Protein AF-A0A662RBQ7-F1 (afdb_monomer_lite)

Sequence (184 aa):
MDRNNTLKSITICIMLVLSIVALCTGTVSAKPIEIRAMPGSITAGSDMHLDGLSFSEFQYYIKKKGPNGIGTSAEKLDLHFASNGTIKEDGAAYTTKRYKGSMQFIRFMGGEYRLLDPDKANLLSKILICFDKYDAPVEGNTKKTLATGEIWELKEGYSLVPLQVSVADTSSDTDASEDARPVS

Foldseek 3Di:
DDPVVVVVVVVVVVVVVVVVVVVPPPPPPPDDDDFDFADDDAAAQDKDKDFCVRGVLWDWAQPPQDPVRGIDTQKMWMAGGHNVRDGDVVRIDIDGDWDDDPWIWTQDSSAIWGAPDNVDPPRTDHDQDDLPPDCPPPDDDSDDDDDAQRWADTPPRDIDHRPDDDDDPPPPPDDDDDDDDDDD

Structure (mmCIF, N/CA/C/O backbone):
data_AF-A0A662RBQ7-F1
#
_entry.id   AF-A0A662RBQ7-F1
#
loop_
_atom_site.group_PDB
_atom_site.id
_atom_site.type_symbol
_atom_site.label_atom_id
_atom_site.label_alt_id
_atom_site.label_comp_id
_atom_site.label_asym_id
_atom_site.label_entity_id
_atom_site.label_seq_id
_atom_site.pdbx_PDB_ins_code
_atom_site.Cartn_x
_atom_site.Cartn_y
_atom_site.Cartn_z
_atom_site.occupancy
_atom_site.B_iso_or_equiv
_atom_site.auth_seq_id
_atom_site.auth_comp_id
_atom_site.auth_asym_id
_atom_site.auth_atom_id
_atom_site.pdbx_PDB_model_num
ATOM 1 N N . MET A 1 1 ? -63.890 23.122 -0.983 1.00 51.78 1 MET A N 1
ATOM 2 C CA . MET A 1 1 ? -62.524 22.558 -0.922 1.00 51.78 1 MET A CA 1
ATOM 3 C C . MET A 1 1 ? -61.673 23.361 -1.890 1.00 51.78 1 MET A C 1
ATOM 5 O O . MET A 1 1 ? -61.947 23.356 -3.084 1.00 51.78 1 MET A O 1
ATOM 9 N N . ASP A 1 2 ? -60.787 24.192 -1.352 1.00 55.88 2 ASP A N 1
ATOM 10 C CA . ASP A 1 2 ? -60.228 25.345 -2.058 1.00 55.88 2 ASP A CA 1
ATOM 11 C C . ASP A 1 2 ? -59.053 24.927 -2.957 1.00 55.88 2 ASP A C 1
ATOM 13 O O . ASP A 1 2 ? -57.912 24.798 -2.509 1.00 55.88 2 ASP A O 1
ATOM 17 N N . ARG A 1 3 ? -59.356 24.657 -4.237 1.00 57.25 3 ARG A N 1
ATOM 18 C CA . ARG A 1 3 ? -58.411 24.191 -5.276 1.00 57.25 3 ARG A CA 1
ATOM 19 C C . ARG A 1 3 ? -57.123 25.016 -5.336 1.00 57.25 3 ARG A C 1
ATOM 21 O O . ARG A 1 3 ? -56.081 24.499 -5.732 1.00 57.25 3 ARG A O 1
ATOM 28 N N . ASN A 1 4 ? -57.197 26.285 -4.945 1.00 61.00 4 ASN A N 1
ATOM 29 C CA . ASN A 1 4 ? -56.083 27.217 -5.012 1.00 61.00 4 ASN A CA 1
ATOM 30 C C . ASN A 1 4 ? -55.003 26.926 -3.953 1.00 61.00 4 ASN A C 1
ATOM 32 O O . ASN A 1 4 ? -53.814 27.108 -4.209 1.00 61.00 4 ASN A O 1
ATOM 36 N N . ASN A 1 5 ? -55.397 26.409 -2.785 1.00 59.78 5 ASN A N 1
ATOM 37 C CA . ASN A 1 5 ? -54.465 26.072 -1.705 1.00 59.78 5 ASN A CA 1
ATOM 38 C C . ASN A 1 5 ? -53.769 24.730 -1.965 1.00 59.78 5 ASN A C 1
ATOM 40 O O . ASN A 1 5 ? -52.578 24.583 -1.694 1.00 59.78 5 ASN A O 1
ATOM 44 N N . THR A 1 6 ? -54.478 23.781 -2.582 1.00 66.75 6 THR A N 1
ATOM 45 C CA . THR A 1 6 ? -53.912 22.491 -2.997 1.00 66.75 6 THR A CA 1
ATOM 46 C C . THR A 1 6 ? -52.855 22.661 -4.090 1.00 66.75 6 THR A C 1
ATOM 48 O O . THR A 1 6 ? -51.791 22.055 -4.006 1.00 66.75 6 THR A O 1
ATOM 51 N N . LEU A 1 7 ? -53.097 23.532 -5.078 1.00 66.06 7 LEU A N 1
ATOM 52 C CA . LEU A 1 7 ? -52.141 23.778 -6.162 1.00 66.06 7 LEU A CA 1
ATOM 53 C C . LEU A 1 7 ? -50.851 24.432 -5.641 1.00 66.06 7 LEU A C 1
ATOM 55 O O . LEU A 1 7 ? -49.762 23.962 -5.955 1.00 66.06 7 LEU A O 1
ATOM 59 N N . LYS A 1 8 ? -50.968 25.444 -4.767 1.00 64.25 8 LYS A N 1
ATOM 60 C CA . LYS A 1 8 ? -49.812 26.096 -4.127 1.00 64.25 8 LYS A CA 1
ATOM 61 C C . LYS A 1 8 ? -48.981 25.117 -3.293 1.00 64.25 8 LYS A C 1
ATOM 63 O O . LYS A 1 8 ? -47.757 25.140 -3.381 1.00 64.25 8 LYS A O 1
ATOM 68 N N . SER A 1 9 ? -49.632 24.234 -2.530 1.00 63.00 9 SER A N 1
ATOM 69 C CA . SER A 1 9 ? -48.939 23.226 -1.716 1.00 63.00 9 SER A CA 1
ATOM 70 C C . SER A 1 9 ? -48.167 22.223 -2.574 1.00 63.00 9 SER A C 1
ATOM 72 O O . SER A 1 9 ? -47.033 21.888 -2.246 1.00 63.00 9 SER A O 1
ATOM 74 N N . ILE A 1 10 ? -48.742 21.777 -3.696 1.00 67.88 10 ILE A N 1
ATOM 75 C CA . ILE A 1 10 ? -48.075 20.844 -4.614 1.00 67.88 10 ILE A CA 1
ATOM 76 C C . ILE A 1 10 ? -46.868 21.517 -5.278 1.00 67.88 10 ILE A C 1
ATOM 78 O O . ILE A 1 10 ? -45.795 20.922 -5.340 1.00 67.88 10 ILE A O 1
ATOM 82 N N . THR A 1 11 ? -47.002 22.772 -5.718 1.00 67.44 11 THR A N 1
ATOM 83 C CA . THR A 1 11 ? -45.889 23.514 -6.328 1.00 67.44 11 THR A CA 1
ATOM 84 C C . THR A 1 11 ? -44.736 23.726 -5.344 1.00 67.44 11 THR A C 1
ATOM 86 O O . THR A 1 11 ? -43.581 23.541 -5.720 1.00 67.44 11 THR A O 1
ATOM 89 N N . ILE A 1 12 ? -45.027 24.043 -4.077 1.00 64.12 12 ILE A N 1
ATOM 90 C CA . ILE A 1 12 ? -44.001 24.194 -3.033 1.00 64.12 12 ILE A CA 1
ATOM 91 C C . ILE A 1 12 ? -43.297 22.858 -2.760 1.00 64.12 12 ILE A C 1
ATOM 93 O O . ILE A 1 12 ? -42.069 22.826 -2.707 1.00 64.12 12 ILE A O 1
ATOM 97 N N . CYS A 1 13 ? -44.038 21.750 -2.657 1.00 55.12 13 CYS A N 1
ATOM 98 C CA . CYS A 1 13 ? -43.445 20.425 -2.462 1.00 55.12 13 CYS A CA 1
ATOM 99 C C . CYS A 1 13 ? -42.552 20.002 -3.639 1.00 55.12 13 CYS A C 1
ATOM 101 O O . CYS A 1 13 ? -41.454 19.501 -3.414 1.00 55.12 13 CYS A O 1
ATOM 103 N N . ILE A 1 14 ? -42.970 20.246 -4.886 1.00 63.41 14 ILE A N 1
ATOM 104 C CA . ILE A 1 14 ? -42.165 19.917 -6.075 1.00 63.41 14 ILE A CA 1
ATOM 105 C C . ILE A 1 14 ? -40.885 20.762 -6.120 1.00 63.41 14 ILE A C 1
ATOM 107 O O . ILE A 1 14 ? -39.810 20.226 -6.383 1.00 63.41 14 ILE A O 1
ATOM 111 N N . MET A 1 15 ? -40.969 22.061 -5.813 1.00 57.25 15 MET A N 1
ATOM 112 C CA . MET A 1 15 ? -39.783 22.923 -5.785 1.00 57.25 15 MET A CA 1
ATOM 113 C C . MET A 1 15 ? -38.817 22.570 -4.645 1.00 57.25 15 MET A C 1
ATOM 115 O O . MET A 1 15 ? -37.609 22.670 -4.842 1.00 57.25 15 MET A O 1
ATOM 119 N N . LEU A 1 16 ? -39.317 22.105 -3.493 1.00 53.97 16 LEU A N 1
ATOM 120 C CA . LEU A 1 16 ? -38.484 21.639 -2.377 1.00 53.97 16 LEU A CA 1
ATOM 121 C C . LEU A 1 16 ? -37.764 20.319 -2.702 1.00 53.97 16 LEU A C 1
ATOM 123 O O . LEU A 1 16 ? -36.597 20.143 -2.370 1.00 53.97 16 LEU A O 1
ATOM 127 N N . VAL A 1 17 ? -38.437 19.391 -3.387 1.00 57.09 17 VAL A N 1
ATOM 128 C CA . VAL A 1 17 ? -37.816 18.128 -3.818 1.00 57.09 17 VAL A CA 1
ATOM 129 C C . VAL A 1 17 ? -36.757 18.387 -4.894 1.00 57.09 17 VAL A C 1
ATOM 131 O O . VAL A 1 17 ? -35.675 17.808 -4.839 1.00 57.09 17 VAL A O 1
ATOM 134 N N . LEU A 1 18 ? -37.009 19.311 -5.827 1.00 51.50 18 LEU A N 1
ATOM 135 C CA . LEU A 1 18 ? -36.032 19.690 -6.854 1.00 51.50 18 LEU A CA 1
ATOM 136 C C . LEU A 1 18 ? -34.796 20.394 -6.272 1.00 51.50 18 LEU A C 1
ATOM 138 O O . LEU A 1 18 ? -33.688 20.148 -6.745 1.00 51.50 18 LEU A O 1
ATOM 142 N N . SER A 1 19 ? -34.949 21.225 -5.236 1.00 49.03 19 SER A N 1
ATOM 143 C CA . SER A 1 19 ? -33.810 21.887 -4.588 1.00 49.03 19 SER A CA 1
ATOM 144 C C . SER A 1 19 ? -32.970 20.934 -3.730 1.00 49.03 19 SER A C 1
ATOM 146 O O . SER A 1 19 ? -31.750 21.082 -3.698 1.00 49.03 19 SER A O 1
ATOM 148 N N . ILE A 1 20 ? -33.574 19.908 -3.118 1.00 51.84 20 ILE A N 1
ATOM 149 C CA . ILE A 1 20 ? -32.837 18.849 -2.406 1.00 51.84 20 ILE A CA 1
ATOM 150 C C . ILE A 1 20 ? -32.061 17.961 -3.393 1.00 51.84 20 ILE A C 1
ATOM 152 O O . ILE A 1 20 ? -30.900 17.645 -3.143 1.00 51.84 20 ILE A O 1
ATOM 156 N N . VAL A 1 21 ? -32.645 17.619 -4.548 1.00 47.34 21 VAL A N 1
ATOM 157 C CA . VAL A 1 21 ? -31.945 16.832 -5.583 1.00 47.34 21 VAL A CA 1
ATOM 158 C C . VAL A 1 21 ? -30.778 17.618 -6.195 1.00 47.34 21 VAL A C 1
ATOM 160 O O . VAL A 1 21 ? -29.713 17.046 -6.423 1.00 47.34 21 VAL A O 1
ATOM 163 N N . ALA A 1 22 ? -30.922 18.933 -6.386 1.00 47.81 22 ALA A N 1
ATOM 164 C CA . ALA A 1 22 ? -29.844 19.785 -6.895 1.00 47.81 22 ALA A CA 1
ATOM 165 C C . ALA A 1 22 ? -28.680 19.974 -5.899 1.00 47.81 22 ALA A C 1
ATOM 167 O O . ALA A 1 22 ? -27.556 20.248 -6.321 1.00 47.81 22 ALA A O 1
ATOM 168 N N . LEU A 1 23 ? -28.911 19.796 -4.591 1.00 44.03 23 LEU A N 1
ATOM 169 C CA . LEU A 1 23 ? -27.864 19.896 -3.568 1.00 44.03 23 LEU A CA 1
ATOM 170 C C . LEU A 1 23 ? -26.978 18.635 -3.495 1.00 44.03 23 LEU A C 1
ATOM 172 O O . LEU A 1 23 ? -25.858 18.700 -2.993 1.00 44.03 23 LEU A O 1
ATOM 176 N N . CYS A 1 24 ? -27.436 17.497 -4.029 1.00 45.72 24 CYS A N 1
ATOM 177 C CA . CYS A 1 24 ? -26.742 16.209 -3.909 1.00 45.72 24 CYS A CA 1
ATOM 178 C C . CYS A 1 24 ? -25.861 15.817 -5.109 1.00 45.72 24 CYS A C 1
ATOM 180 O O . CYS A 1 24 ? -25.210 14.777 -5.050 1.00 45.72 24 CYS A O 1
ATOM 182 N N . THR A 1 25 ? -25.784 16.614 -6.181 1.00 48.88 25 THR A N 1
ATOM 183 C CA . THR A 1 25 ? -24.972 16.266 -7.372 1.00 48.88 25 THR A CA 1
ATOM 184 C C . THR A 1 25 ? -23.775 17.182 -7.604 1.00 48.88 25 THR A C 1
ATOM 186 O O . THR A 1 25 ? -23.122 17.103 -8.643 1.00 48.88 25 THR A O 1
ATOM 189 N N . GLY A 1 26 ? -23.438 18.029 -6.633 1.00 44.88 26 GLY A N 1
ATOM 190 C CA . GLY A 1 26 ? -22.202 18.803 -6.633 1.00 44.88 26 GLY A CA 1
ATOM 191 C C . GLY A 1 26 ? -20.985 17.935 -6.315 1.00 44.88 26 GLY A C 1
ATOM 192 O O . GLY A 1 26 ? -20.271 18.217 -5.357 1.00 44.88 26 GLY A O 1
ATOM 193 N N . THR A 1 27 ? -20.719 16.880 -7.092 1.00 52.19 27 THR A N 1
ATOM 194 C CA . THR A 1 27 ? -19.384 16.281 -7.103 1.00 52.19 27 THR A CA 1
ATOM 195 C C . THR A 1 27 ? -18.456 17.309 -7.730 1.00 52.19 27 THR A C 1
ATOM 197 O O . THR A 1 27 ? -18.314 17.384 -8.951 1.00 52.19 27 THR A O 1
ATOM 200 N N . VAL A 1 28 ? -17.835 18.139 -6.895 1.00 46.44 28 VAL A N 1
ATOM 201 C CA . VAL A 1 28 ? -16.636 18.872 -7.282 1.00 46.44 28 VAL A CA 1
ATOM 202 C C . VAL A 1 28 ? -15.586 17.792 -7.519 1.00 46.44 28 VAL A C 1
ATOM 204 O O . VAL A 1 28 ? -14.901 17.358 -6.598 1.00 46.44 28 VAL A O 1
ATOM 207 N N . SER A 1 29 ? -15.522 17.278 -8.748 1.00 52.38 29 SER A N 1
ATOM 208 C CA . SER A 1 29 ? -14.378 16.510 -9.214 1.00 52.38 29 SER A CA 1
ATOM 209 C C . SER A 1 29 ? -13.225 17.503 -9.225 1.00 52.38 29 SER A C 1
ATOM 211 O O . SER A 1 29 ? -13.019 18.246 -10.185 1.00 52.38 29 SER A O 1
ATOM 213 N N . ALA A 1 30 ? -12.561 17.632 -8.076 1.00 63.44 30 ALA A N 1
ATOM 214 C CA . ALA A 1 30 ? -11.312 18.352 -7.987 1.00 63.44 30 ALA A CA 1
ATOM 215 C C . ALA A 1 30 ? -10.424 17.805 -9.105 1.00 63.44 30 ALA A C 1
ATOM 217 O O . ALA A 1 30 ? -10.332 16.585 -9.278 1.00 63.44 30 ALA A O 1
ATOM 218 N N . LYS A 1 31 ? -9.828 18.698 -9.904 1.00 66.94 31 LYS A N 1
ATOM 219 C CA . LYS A 1 31 ? -8.875 18.272 -10.930 1.00 66.94 31 LYS A CA 1
ATOM 220 C C . LYS A 1 31 ? -7.857 17.343 -10.260 1.00 66.94 31 LYS A C 1
ATOM 222 O O . LYS A 1 31 ? -7.357 17.717 -9.194 1.00 66.94 31 LYS A O 1
ATOM 227 N N . PRO A 1 32 ? -7.579 16.159 -10.832 1.00 75.69 32 PRO A N 1
ATOM 228 C CA . PRO A 1 32 ? -6.619 15.246 -10.238 1.00 75.69 32 PRO A CA 1
ATOM 229 C C . PRO A 1 32 ? -5.289 15.983 -10.074 1.00 75.69 32 PRO A C 1
ATOM 231 O O . PRO A 1 32 ? -4.796 16.611 -11.013 1.00 75.69 32 PRO A O 1
ATOM 234 N N . ILE A 1 33 ? -4.759 15.969 -8.853 1.00 82.12 33 ILE A N 1
ATOM 235 C CA . ILE A 1 33 ? -3.424 16.487 -8.576 1.00 82.12 33 ILE A CA 1
ATOM 236 C C . ILE A 1 33 ? -2.449 15.496 -9.199 1.00 82.12 33 ILE A C 1
ATOM 238 O O . ILE A 1 33 ? -2.517 14.302 -8.919 1.00 82.12 33 ILE A O 1
ATOM 242 N N . GLU A 1 34 ? -1.561 15.989 -10.054 1.00 84.94 34 GLU A N 1
ATOM 243 C CA . GLU A 1 34 ? -0.530 15.170 -10.675 1.00 84.94 34 GLU A CA 1
ATOM 244 C C . GLU A 1 34 ? 0.775 15.319 -9.891 1.00 84.94 34 GLU A C 1
ATOM 246 O O . GLU A 1 34 ? 1.317 16.421 -9.772 1.00 84.94 34 GLU A O 1
ATOM 251 N N . ILE A 1 35 ? 1.284 14.208 -9.360 1.00 85.00 35 ILE A N 1
ATOM 252 C CA . ILE A 1 35 ? 2.605 14.137 -8.735 1.00 85.00 35 ILE A CA 1
ATOM 253 C C . ILE A 1 35 ? 3.555 13.534 -9.766 1.00 85.00 35 ILE A C 1
ATOM 255 O O . ILE A 1 35 ? 3.284 12.483 -10.338 1.00 85.00 35 ILE A O 1
ATOM 259 N N . ARG A 1 36 ? 4.666 14.219 -10.042 1.00 87.88 36 ARG A N 1
ATOM 260 C CA . ARG A 1 36 ? 5.644 13.792 -11.048 1.00 87.88 36 ARG A CA 1
ATOM 261 C C . ARG A 1 36 ? 6.951 13.393 -10.380 1.00 87.88 36 ARG A C 1
ATOM 263 O O . ARG A 1 36 ? 7.374 14.013 -9.405 1.00 87.88 36 ARG A O 1
ATOM 270 N N . ALA A 1 37 ? 7.592 12.368 -10.930 1.00 88.31 37 ALA A N 1
ATOM 271 C CA . ALA A 1 37 ? 8.955 12.006 -10.571 1.00 88.31 37 ALA A CA 1
ATOM 272 C C . ALA A 1 37 ? 9.955 13.079 -11.031 1.00 88.31 37 ALA A C 1
ATOM 274 O O . ALA A 1 37 ? 9.655 13.928 -11.877 1.00 88.31 37 ALA A O 1
ATOM 275 N N . MET A 1 38 ? 11.163 13.020 -10.478 1.00 84.56 38 MET A N 1
ATOM 276 C CA . MET A 1 38 ? 12.279 13.845 -10.912 1.00 84.56 38 MET A CA 1
ATOM 277 C C . MET A 1 38 ? 12.563 13.576 -12.400 1.00 84.56 38 MET A C 1
ATOM 279 O O . MET A 1 38 ? 12.678 12.412 -12.794 1.00 84.56 38 MET A O 1
ATOM 283 N N . PRO A 1 39 ? 12.674 14.619 -13.241 1.00 79.06 39 PRO A N 1
ATOM 284 C CA . PRO A 1 39 ? 12.970 14.432 -14.653 1.00 79.06 39 PRO A CA 1
ATOM 285 C C . PRO A 1 39 ? 14.347 13.783 -14.819 1.00 79.06 39 PRO A C 1
ATOM 287 O O . PRO A 1 39 ? 15.340 14.256 -14.269 1.00 79.06 39 PRO A O 1
ATOM 290 N N . GLY A 1 40 ? 14.397 12.701 -15.592 1.00 73.00 40 GLY A N 1
ATOM 291 C CA . GLY A 1 40 ? 15.628 12.018 -15.974 1.00 73.00 40 GLY A CA 1
ATOM 292 C C . GLY A 1 40 ? 15.799 12.043 -17.488 1.00 73.00 40 GLY A C 1
ATOM 293 O O . GLY A 1 40 ? 14.837 11.827 -18.221 1.00 73.00 40 GLY A O 1
ATOM 294 N N . SER A 1 41 ? 17.020 12.302 -17.955 1.00 76.31 41 SER A N 1
ATOM 295 C CA . SER A 1 41 ? 17.410 11.993 -19.332 1.00 76.31 41 SER A CA 1
ATOM 296 C C . SER A 1 41 ? 17.994 10.587 -19.339 1.00 76.31 41 SER A C 1
ATOM 298 O O . SER A 1 41 ? 18.928 10.315 -18.586 1.00 76.31 41 SER A O 1
ATOM 300 N N . ILE A 1 42 ? 17.426 9.696 -20.148 1.00 74.88 42 ILE A N 1
ATOM 301 C CA . ILE A 1 42 ? 17.828 8.291 -20.216 1.00 74.88 42 ILE A CA 1
ATOM 302 C C . ILE A 1 42 ? 18.380 8.033 -21.612 1.00 74.88 42 ILE A C 1
ATOM 304 O O . ILE A 1 42 ? 17.728 8.331 -22.615 1.00 74.88 42 ILE A O 1
ATOM 308 N N . THR A 1 43 ? 19.580 7.470 -21.683 1.00 82.69 43 THR A N 1
ATOM 309 C CA . THR A 1 43 ? 20.168 7.039 -22.953 1.00 82.69 43 THR A CA 1
ATOM 310 C C . THR A 1 43 ? 19.521 5.725 -23.383 1.00 82.69 43 THR A C 1
ATOM 312 O O . THR A 1 43 ? 19.216 4.870 -22.552 1.00 82.69 43 THR A O 1
ATOM 315 N N . ALA A 1 44 ? 19.322 5.516 -24.681 1.00 84.94 44 ALA A N 1
ATOM 316 C CA . ALA A 1 44 ? 18.831 4.230 -25.158 1.00 84.94 44 ALA A CA 1
ATOM 317 C C . ALA A 1 44 ? 19.787 3.092 -24.740 1.00 84.94 44 ALA A C 1
ATOM 319 O O . ALA A 1 44 ? 21.005 3.234 -24.855 1.00 84.94 44 ALA A O 1
ATOM 320 N N . GLY A 1 45 ? 19.245 1.975 -24.248 1.00 85.00 45 GLY A N 1
ATOM 321 C CA . GLY A 1 45 ? 20.043 0.885 -23.676 1.00 85.00 45 GLY A CA 1
ATOM 322 C C . GLY A 1 45 ? 20.417 1.055 -22.198 1.00 85.00 45 GLY A C 1
ATOM 323 O O . GLY A 1 45 ? 21.318 0.355 -21.746 1.00 85.00 45 GLY A O 1
ATOM 324 N N . SER A 1 46 ? 19.795 1.983 -21.460 1.00 90.44 46 SER A N 1
ATOM 325 C CA . SER A 1 46 ? 20.096 2.220 -20.039 1.00 90.44 46 SER A CA 1
ATOM 326 C C . SER A 1 46 ? 18.888 2.038 -19.118 1.00 90.44 46 SER A C 1
ATOM 328 O O . SER A 1 46 ? 17.747 1.916 -19.572 1.00 90.44 46 SER A O 1
ATOM 330 N N . ASP A 1 47 ? 19.176 1.998 -17.818 1.00 92.25 47 ASP A N 1
ATOM 331 C CA . ASP A 1 47 ? 18.206 1.781 -16.750 1.00 92.25 47 ASP A CA 1
ATOM 332 C C . ASP A 1 47 ? 17.787 3.094 -16.082 1.00 92.25 47 ASP A C 1
ATOM 334 O O . ASP A 1 47 ? 18.585 4.019 -15.907 1.00 92.25 47 ASP A O 1
ATOM 338 N N . MET A 1 48 ? 16.533 3.149 -15.641 1.00 91.94 48 MET A N 1
ATOM 339 C CA . MET A 1 48 ? 16.010 4.168 -14.738 1.00 91.94 48 MET A CA 1
ATOM 340 C C . MET A 1 48 ? 15.492 3.514 -13.465 1.00 91.94 48 MET A C 1
ATOM 342 O O . MET A 1 48 ? 14.704 2.573 -13.511 1.00 91.94 48 MET A O 1
ATOM 346 N N . HIS A 1 49 ? 15.889 4.086 -12.330 1.00 92.62 49 HIS A N 1
ATOM 347 C CA . HIS A 1 49 ? 15.480 3.645 -11.003 1.00 92.62 49 HIS A CA 1
ATOM 348 C C . HIS A 1 49 ? 14.722 4.768 -10.297 1.00 92.62 49 HIS A C 1
ATOM 350 O O . HIS A 1 49 ? 15.287 5.822 -9.986 1.00 92.62 49 HIS A O 1
ATOM 356 N N . LEU A 1 50 ? 13.437 4.539 -10.037 1.00 92.25 50 LEU A N 1
ATOM 357 C CA . LEU A 1 50 ? 12.592 5.438 -9.263 1.00 92.25 50 LEU A CA 1
ATOM 358 C C . LEU A 1 50 ? 12.326 4.849 -7.879 1.00 92.25 50 LEU A C 1
ATOM 360 O O . LEU A 1 50 ? 11.934 3.692 -7.749 1.00 92.25 50 LEU A O 1
ATOM 364 N N . ASP A 1 51 ? 12.521 5.651 -6.840 1.00 91.25 51 ASP A N 1
ATOM 365 C CA . ASP A 1 51 ? 12.218 5.306 -5.454 1.00 91.25 51 ASP A CA 1
ATOM 366 C C . ASP A 1 51 ? 11.664 6.531 -4.709 1.00 91.25 51 ASP A C 1
ATOM 368 O O . ASP A 1 51 ? 11.455 7.586 -5.301 1.00 91.25 51 ASP A O 1
ATOM 372 N N . GLY A 1 52 ? 11.425 6.414 -3.403 1.00 88.75 52 GLY A N 1
ATOM 373 C CA . GLY A 1 52 ? 10.875 7.515 -2.600 1.00 88.75 52 GLY A CA 1
ATOM 374 C C . GLY A 1 52 ? 11.730 8.790 -2.503 1.00 88.75 52 GLY A C 1
ATOM 375 O O . GLY A 1 52 ? 11.278 9.754 -1.891 1.00 88.75 52 GLY A O 1
ATOM 376 N N . LEU A 1 53 ? 12.952 8.821 -3.053 1.00 88.12 53 LEU A N 1
ATOM 377 C CA . LEU A 1 53 ? 13.743 10.050 -3.197 1.00 88.12 53 LEU A CA 1
ATOM 378 C C . LEU A 1 53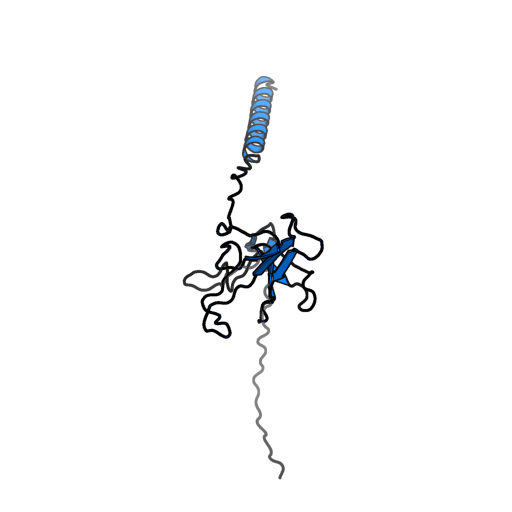 ? 13.551 10.701 -4.569 1.00 88.12 53 LEU A C 1
ATOM 380 O O . LEU A 1 53 ? 13.509 11.926 -4.657 1.00 88.12 53 LEU A O 1
ATOM 384 N N . SER A 1 54 ? 13.451 9.900 -5.631 1.00 90.06 54 SER A N 1
ATOM 385 C CA . SER A 1 54 ? 13.288 10.387 -7.006 1.00 90.06 54 SER A CA 1
ATOM 386 C C . SER A 1 54 ? 11.829 10.479 -7.456 1.00 90.06 54 SER A C 1
ATOM 388 O O . SER A 1 54 ? 11.547 11.125 -8.463 1.00 90.06 54 SER A O 1
ATOM 390 N N . PHE A 1 55 ? 10.888 9.909 -6.705 1.00 91.50 55 PHE A N 1
ATOM 391 C CA . PHE A 1 55 ? 9.454 10.038 -6.921 1.00 91.50 55 PHE A CA 1
ATOM 392 C C . PHE A 1 55 ? 8.718 10.148 -5.581 1.00 91.50 55 PHE A C 1
ATOM 394 O O . PHE A 1 55 ? 8.589 9.178 -4.840 1.00 91.50 55 PHE A O 1
ATOM 401 N N . SER A 1 56 ? 8.231 11.349 -5.263 1.00 87.38 56 SER A N 1
ATOM 402 C CA . SER A 1 56 ? 7.688 11.685 -3.938 1.00 87.38 56 SER A CA 1
ATOM 403 C C . SER A 1 56 ? 6.389 10.966 -3.572 1.00 87.38 56 SER A C 1
ATOM 405 O O . SER A 1 56 ? 6.014 10.960 -2.401 1.00 87.38 56 SER A O 1
ATOM 407 N N . GLU A 1 57 ? 5.709 10.357 -4.543 1.00 87.62 57 GLU A N 1
ATOM 408 C CA . GLU A 1 57 ? 4.539 9.518 -4.285 1.00 87.62 57 GLU A CA 1
ATOM 409 C C . GLU A 1 57 ? 4.924 8.162 -3.670 1.00 87.62 57 GLU A C 1
ATOM 411 O O . GLU A 1 57 ? 4.139 7.567 -2.934 1.00 87.62 57 GLU A O 1
ATOM 416 N N . PHE A 1 58 ? 6.158 7.694 -3.885 1.00 90.00 58 PHE A N 1
ATOM 417 C CA . PHE A 1 58 ? 6.667 6.495 -3.228 1.00 90.00 58 PHE A CA 1
ATOM 418 C C . PHE A 1 58 ? 7.093 6.792 -1.793 1.00 90.00 58 PHE A C 1
ATOM 420 O O . PHE A 1 58 ? 7.871 7.704 -1.505 1.00 90.00 58 PHE A O 1
ATOM 427 N N . GLN A 1 59 ? 6.631 5.964 -0.856 1.00 83.69 59 GLN A N 1
ATOM 428 C CA . GLN A 1 59 ? 6.922 6.192 0.556 1.00 83.69 59 GLN A CA 1
ATOM 429 C C . GLN A 1 59 ? 8.424 6.031 0.862 1.00 83.69 59 GLN A C 1
ATOM 431 O O . GLN A 1 59 ? 9.043 4.995 0.585 1.00 83.69 59 GLN A O 1
ATOM 436 N N . TYR A 1 60 ? 8.992 7.028 1.545 1.00 82.00 60 TYR A N 1
ATOM 437 C CA . TYR A 1 60 ? 10.359 7.008 2.067 1.00 82.00 60 TYR A CA 1
ATOM 438 C C . TYR A 1 60 ? 10.375 7.033 3.602 1.00 82.00 60 TYR A C 1
ATOM 440 O O . TYR A 1 60 ? 9.716 7.859 4.238 1.00 82.00 60 TYR A O 1
ATOM 448 N N . TYR A 1 61 ? 11.129 6.122 4.224 1.00 76.06 61 TYR A N 1
ATOM 449 C CA . TYR A 1 61 ? 11.263 6.043 5.681 1.00 76.06 61 TYR A CA 1
ATOM 450 C C . TYR A 1 61 ? 12.599 6.631 6.142 1.00 76.06 61 TYR A C 1
ATOM 452 O O . TYR A 1 61 ? 13.608 5.932 6.203 1.00 76.06 61 TYR A O 1
ATOM 460 N N . ILE A 1 62 ? 12.591 7.900 6.556 1.00 73.94 62 ILE A N 1
ATOM 461 C CA . ILE A 1 62 ? 13.790 8.618 7.036 1.00 73.94 62 ILE A CA 1
ATOM 462 C C . ILE A 1 62 ? 14.387 7.955 8.293 1.00 73.94 62 ILE A C 1
ATOM 464 O O . ILE A 1 62 ? 15.607 7.862 8.444 1.00 73.94 62 ILE A O 1
ATOM 468 N N . LYS A 1 63 ? 13.519 7.472 9.194 1.00 70.00 63 LYS A N 1
ATOM 469 C CA . LYS A 1 63 ? 13.912 6.861 10.476 1.00 70.00 63 LYS A CA 1
ATOM 470 C C . LYS A 1 63 ? 14.370 5.405 10.345 1.00 70.00 63 LYS A C 1
ATOM 472 O O . LYS A 1 63 ? 15.099 4.924 11.206 1.00 70.00 63 LYS A O 1
ATOM 477 N N . LYS A 1 64 ? 13.965 4.698 9.283 1.00 67.75 64 LYS A N 1
ATOM 478 C CA . LYS A 1 64 ? 14.390 3.315 9.035 1.00 67.75 64 LYS A CA 1
ATOM 479 C C . LYS A 1 64 ? 15.657 3.344 8.195 1.00 67.75 64 LYS A C 1
ATOM 481 O O . LYS A 1 64 ? 15.609 3.564 6.989 1.00 67.75 64 LYS A O 1
ATOM 486 N N . LYS A 1 65 ? 16.789 3.159 8.865 1.00 68.88 65 LYS A N 1
ATOM 487 C CA . LYS A 1 65 ? 18.111 3.187 8.249 1.00 68.88 65 LYS A CA 1
ATOM 488 C C . LYS A 1 65 ? 18.371 1.861 7.535 1.00 68.88 65 LYS A C 1
ATOM 490 O O . LYS A 1 65 ? 18.220 0.793 8.121 1.00 68.88 65 LYS A O 1
ATOM 495 N N . GLY A 1 66 ? 18.701 1.938 6.252 1.00 65.56 66 GLY A N 1
ATOM 496 C CA . GLY A 1 66 ? 19.227 0.824 5.478 1.00 65.56 66 GLY A CA 1
ATOM 497 C C . GLY A 1 66 ? 20.699 0.550 5.812 1.00 65.56 66 GLY A C 1
ATOM 498 O O . GLY A 1 66 ? 21.268 1.229 6.670 1.00 65.56 66 GLY A O 1
ATOM 499 N N . PRO A 1 67 ? 21.336 -0.392 5.094 1.00 62.38 67 PRO A N 1
ATOM 500 C CA . PRO A 1 67 ? 22.721 -0.815 5.340 1.00 62.38 67 PRO A CA 1
ATOM 501 C C . PRO A 1 67 ? 23.735 0.338 5.370 1.00 62.38 67 PRO A C 1
ATOM 503 O O . PRO A 1 67 ? 24.727 0.270 6.082 1.00 62.38 67 PRO A O 1
ATOM 506 N N . ASN A 1 68 ? 23.443 1.425 4.650 1.00 69.75 68 ASN A N 1
ATOM 507 C CA . ASN A 1 68 ? 24.342 2.567 4.479 1.00 69.75 68 ASN A CA 1
ATOM 508 C C . ASN A 1 68 ? 23.963 3.778 5.354 1.00 69.75 68 ASN A C 1
ATOM 510 O O . ASN A 1 68 ? 24.401 4.891 5.083 1.00 69.75 68 ASN A O 1
ATOM 514 N N . GLY A 1 69 ? 23.075 3.622 6.344 1.00 65.94 69 GLY A N 1
ATOM 515 C CA . GLY A 1 69 ? 22.621 4.751 7.172 1.00 65.94 69 GLY A CA 1
ATOM 516 C C . GLY A 1 69 ? 21.704 5.753 6.443 1.00 65.94 69 GLY A C 1
ATOM 517 O O . GLY A 1 69 ? 21.380 6.823 6.970 1.00 65.94 69 GLY A O 1
ATOM 518 N N . ILE A 1 70 ? 21.244 5.404 5.243 1.00 70.19 70 ILE A N 1
ATOM 519 C CA . ILE A 1 70 ? 20.281 6.169 4.439 1.00 70.19 70 ILE A CA 1
ATOM 520 C C . ILE A 1 70 ? 18.874 5.618 4.708 1.00 70.19 70 ILE A C 1
ATOM 522 O O . ILE A 1 70 ? 18.729 4.451 5.073 1.00 70.19 70 ILE A O 1
ATOM 526 N N . GLY A 1 71 ? 17.838 6.454 4.605 1.00 69.75 71 GLY A N 1
ATOM 527 C CA . GLY A 1 71 ? 16.454 5.997 4.740 1.00 69.75 71 GLY A CA 1
ATOM 528 C C . GLY A 1 71 ? 16.105 4.942 3.685 1.00 69.75 71 GLY A C 1
ATOM 529 O O . GLY A 1 71 ? 16.741 4.849 2.638 1.00 69.75 71 GLY A O 1
ATOM 530 N N . THR A 1 72 ? 15.112 4.104 3.962 1.00 79.50 72 THR A N 1
ATOM 531 C CA . THR A 1 72 ? 14.689 3.060 3.016 1.00 79.50 72 THR A CA 1
ATOM 532 C C . THR A 1 72 ? 13.384 3.433 2.336 1.00 79.50 72 THR A C 1
ATOM 534 O O . THR A 1 72 ? 12.421 3.767 3.029 1.00 79.50 72 THR A O 1
ATOM 537 N N . SER A 1 73 ? 13.315 3.286 1.013 1.00 85.88 73 SER A N 1
ATOM 538 C CA . SER A 1 73 ? 12.041 3.350 0.298 1.00 85.88 73 SER A CA 1
ATOM 539 C C . SER A 1 73 ? 11.259 2.033 0.399 1.00 85.88 73 SER A C 1
ATOM 541 O O . SER A 1 73 ? 11.847 0.939 0.443 1.00 85.88 73 SER A O 1
ATOM 543 N N . ALA A 1 74 ? 9.934 2.161 0.494 1.00 85.69 74 ALA A N 1
ATOM 544 C CA . ALA A 1 74 ? 8.982 1.054 0.518 1.00 85.69 74 ALA A CA 1
ATOM 545 C C . ALA A 1 74 ? 8.684 0.510 -0.885 1.00 85.69 74 ALA A C 1
ATOM 547 O O . ALA A 1 74 ? 8.431 -0.684 -1.025 1.00 85.69 74 ALA A O 1
ATOM 548 N N . GLU A 1 75 ? 8.738 1.387 -1.886 1.00 91.69 75 GLU A N 1
ATOM 549 C CA . GLU A 1 75 ? 8.303 1.158 -3.260 1.00 91.69 75 GLU A CA 1
ATOM 550 C C . GLU A 1 75 ? 9.409 1.575 -4.224 1.00 91.69 75 GLU A C 1
ATOM 552 O O . GLU A 1 75 ? 10.170 2.503 -3.946 1.00 91.69 75 GLU A O 1
ATOM 557 N N . LYS A 1 76 ? 9.516 0.867 -5.343 1.00 92.94 76 LYS A N 1
ATOM 558 C CA . LYS A 1 76 ? 10.469 1.158 -6.408 1.00 92.94 76 LYS A CA 1
ATOM 559 C C . LYS A 1 76 ? 9.860 0.838 -7.760 1.00 92.94 76 LYS A C 1
ATOM 561 O O . LYS A 1 76 ? 9.067 -0.097 -7.866 1.00 92.94 76 LYS A O 1
ATOM 566 N N . LEU A 1 77 ? 10.271 1.580 -8.777 1.00 93.94 77 LEU A N 1
ATOM 567 C CA . LEU A 1 77 ? 9.988 1.283 -10.171 1.00 93.94 77 LEU A CA 1
ATOM 568 C C . LEU A 1 77 ? 11.305 1.290 -10.943 1.00 93.94 77 LEU A C 1
ATOM 570 O O . LEU A 1 77 ? 11.964 2.323 -11.039 1.00 93.94 77 LEU A O 1
ATOM 574 N N . ASP A 1 78 ? 11.662 0.131 -11.477 1.00 94.25 78 ASP A N 1
ATOM 575 C CA . ASP A 1 78 ? 12.847 -0.074 -12.295 1.00 94.25 78 ASP A CA 1
ATOM 576 C C . ASP A 1 78 ? 12.411 -0.233 -13.753 1.00 94.25 78 ASP A C 1
ATOM 578 O O . ASP A 1 78 ? 11.535 -1.046 -14.054 1.00 94.25 78 ASP A O 1
ATOM 582 N N . LEU A 1 79 ? 12.990 0.564 -14.649 1.00 93.94 79 LEU A N 1
ATOM 583 C CA . LEU A 1 79 ? 12.686 0.561 -16.079 1.00 93.94 79 LEU A CA 1
ATOM 584 C C . LEU A 1 79 ? 13.974 0.352 -16.879 1.00 93.94 79 LEU A C 1
ATOM 586 O O . LEU A 1 79 ? 14.916 1.126 -16.733 1.00 93.94 79 LEU A O 1
ATOM 590 N N . HIS A 1 80 ? 13.986 -0.641 -17.762 1.00 94.19 80 HIS A N 1
ATOM 591 C CA . HIS A 1 80 ? 15.062 -0.922 -18.704 1.00 94.19 80 HIS A CA 1
ATOM 592 C C . HIS A 1 80 ? 14.643 -0.521 -20.120 1.00 94.19 80 HIS A C 1
ATOM 594 O O . HIS A 1 80 ? 13.700 -1.076 -20.697 1.00 94.19 80 HIS A O 1
ATOM 600 N N . PHE A 1 81 ? 15.365 0.434 -20.704 1.00 92.75 81 PHE A N 1
ATOM 601 C CA . PHE A 1 81 ? 15.100 0.923 -22.052 1.00 92.75 81 PHE A CA 1
ATOM 602 C C . PHE A 1 81 ? 15.986 0.196 -23.054 1.00 92.75 81 PHE A C 1
ATOM 604 O O . PHE A 1 81 ? 17.209 0.239 -22.967 1.00 92.75 81 PHE A O 1
ATOM 611 N N . ALA A 1 82 ? 15.383 -0.405 -24.074 1.00 92.81 82 ALA A N 1
ATOM 612 C CA . ALA A 1 82 ? 16.115 -0.949 -25.205 1.00 92.81 82 ALA A CA 1
ATOM 613 C C . ALA A 1 82 ? 16.802 0.168 -26.019 1.00 92.81 82 ALA A C 1
ATOM 615 O O . ALA A 1 82 ? 16.503 1.358 -25.895 1.00 92.81 82 ALA A O 1
ATOM 616 N N . SER A 1 83 ? 17.707 -0.221 -26.918 1.00 91.31 83 SER A N 1
ATOM 617 C CA . SER A 1 83 ? 18.459 0.700 -27.787 1.00 91.31 83 SER A CA 1
ATOM 618 C C . SER A 1 83 ? 17.594 1.531 -28.744 1.00 91.31 83 SER A C 1
ATOM 620 O O . SER A 1 83 ? 18.051 2.540 -29.269 1.00 91.31 83 SER A O 1
ATOM 622 N N . ASN A 1 84 ? 16.339 1.139 -28.961 1.00 91.38 84 ASN A N 1
ATOM 623 C CA . ASN A 1 84 ? 15.355 1.900 -29.732 1.00 91.38 84 ASN A CA 1
ATOM 624 C C . ASN A 1 84 ? 14.472 2.813 -28.854 1.00 91.38 84 ASN A C 1
ATOM 626 O O . ASN A 1 84 ? 13.480 3.344 -29.344 1.00 91.38 84 ASN A O 1
ATOM 630 N N . GLY A 1 85 ? 14.783 2.948 -27.559 1.00 87.12 85 GLY A N 1
ATOM 631 C CA . GLY A 1 85 ? 14.017 3.747 -26.599 1.00 87.12 85 GLY A CA 1
ATOM 632 C C . GLY A 1 85 ? 12.711 3.107 -26.118 1.00 87.12 85 GLY A C 1
ATOM 633 O O . GLY A 1 85 ? 11.979 3.736 -25.361 1.00 87.12 85 GLY A O 1
ATOM 634 N N . THR A 1 86 ? 12.399 1.874 -26.531 1.00 91.56 86 THR A N 1
ATOM 635 C CA . THR A 1 86 ? 11.209 1.148 -26.054 1.00 91.56 86 THR A CA 1
ATOM 636 C C . THR A 1 86 ? 11.515 0.332 -24.805 1.00 91.56 86 THR A C 1
ATOM 638 O O . THR A 1 86 ? 12.649 -0.098 -24.602 1.00 91.56 86 THR A O 1
ATOM 641 N N . ILE A 1 87 ? 10.494 0.074 -23.993 1.00 93.44 87 ILE A N 1
ATOM 642 C CA . ILE A 1 87 ? 10.566 -0.883 -22.888 1.00 93.44 87 ILE A CA 1
ATOM 643 C C . ILE A 1 87 ? 9.961 -2.194 -23.391 1.00 93.44 87 ILE A C 1
ATOM 645 O O . ILE A 1 87 ? 8.848 -2.203 -23.918 1.00 93.44 87 ILE A O 1
ATOM 649 N N . LYS A 1 88 ? 10.719 -3.285 -23.286 1.00 94.12 88 LYS A N 1
ATOM 650 C CA . LYS A 1 88 ? 10.268 -4.626 -23.686 1.00 94.12 88 LYS A CA 1
ATOM 651 C C . LYS A 1 88 ? 9.549 -5.324 -22.528 1.00 94.12 88 LYS A C 1
ATOM 653 O O . LYS A 1 88 ? 9.524 -4.809 -21.413 1.00 94.12 88 LYS A O 1
ATOM 658 N N . GLU A 1 89 ? 8.979 -6.497 -22.800 1.00 95.00 89 GLU A N 1
ATOM 659 C CA . GLU A 1 89 ? 8.500 -7.409 -21.754 1.00 95.00 89 GLU A CA 1
ATOM 660 C C . GLU A 1 89 ? 9.589 -7.620 -20.689 1.00 95.00 89 GLU A C 1
ATOM 662 O O . GLU A 1 89 ? 10.779 -7.621 -21.012 1.00 95.00 89 GLU A O 1
ATOM 667 N N . ASP A 1 90 ? 9.175 -7.678 -19.422 1.00 93.50 90 ASP A N 1
ATOM 668 C CA . ASP A 1 90 ? 10.035 -7.703 -18.226 1.00 93.50 90 ASP A CA 1
ATOM 669 C C . ASP A 1 90 ? 10.972 -6.493 -18.035 1.00 93.50 90 ASP A C 1
ATOM 671 O O . ASP A 1 90 ? 11.671 -6.396 -17.028 1.00 93.50 90 ASP A O 1
ATOM 675 N N . GLY A 1 91 ? 10.949 -5.515 -18.945 1.00 93.31 91 GLY A N 1
ATOM 676 C CA . GLY A 1 91 ? 11.725 -4.279 -18.850 1.00 93.31 91 GLY A CA 1
ATOM 677 C C . GLY A 1 91 ? 11.146 -3.251 -17.878 1.00 93.31 91 GLY A C 1
ATOM 678 O O . GLY A 1 91 ? 11.706 -2.171 -17.747 1.00 93.31 91 GLY A O 1
ATOM 679 N N . ALA A 1 92 ? 10.030 -3.543 -17.211 1.00 95.81 92 ALA A N 1
ATOM 680 C CA . ALA A 1 92 ? 9.463 -2.696 -16.169 1.00 95.81 92 ALA A CA 1
ATOM 681 C C . ALA A 1 92 ? 9.107 -3.541 -14.947 1.00 95.81 92 ALA A C 1
ATOM 683 O O . ALA A 1 92 ? 8.253 -4.424 -15.019 1.00 95.81 92 ALA A O 1
ATOM 684 N N . ALA A 1 93 ? 9.727 -3.235 -13.811 1.00 95.75 93 ALA A N 1
ATOM 685 C CA . ALA A 1 93 ? 9.491 -3.922 -12.554 1.00 95.75 93 ALA A CA 1
ATOM 686 C C . ALA A 1 93 ? 9.083 -2.920 -11.474 1.00 95.75 93 ALA A C 1
ATOM 688 O O . ALA A 1 93 ? 9.882 -2.105 -11.014 1.00 95.75 93 ALA A O 1
ATOM 689 N N . TYR A 1 94 ? 7.829 -3.002 -11.030 1.00 93.94 94 TYR A N 1
ATOM 690 C CA . TYR A 1 94 ? 7.396 -2.334 -9.810 1.00 93.94 94 TYR A CA 1
ATOM 691 C C . TYR A 1 94 ? 7.567 -3.278 -8.621 1.00 93.94 94 TYR A C 1
ATOM 693 O O . TYR A 1 94 ? 7.019 -4.381 -8.597 1.00 93.94 94 TYR A O 1
ATOM 701 N N . THR A 1 95 ? 8.303 -2.827 -7.611 1.00 91.88 95 THR A N 1
ATOM 702 C CA . THR A 1 95 ? 8.563 -3.593 -6.395 1.00 91.88 95 THR A CA 1
ATOM 703 C C . THR A 1 95 ? 8.037 -2.845 -5.186 1.00 91.88 95 THR A C 1
ATOM 705 O O . THR A 1 95 ? 8.314 -1.663 -5.000 1.00 91.88 95 THR A O 1
ATOM 708 N N . THR A 1 96 ? 7.360 -3.562 -4.296 1.00 89.44 96 THR A N 1
ATOM 709 C CA . THR A 1 96 ? 6.959 -3.043 -2.989 1.00 89.44 96 THR A CA 1
ATOM 710 C C . THR A 1 96 ? 7.334 -3.993 -1.858 1.00 89.44 96 THR A C 1
ATOM 712 O O . THR A 1 96 ? 7.467 -5.206 -2.039 1.00 89.44 96 THR A O 1
ATOM 715 N N . LYS A 1 97 ? 7.522 -3.440 -0.659 1.00 81.25 97 LYS A N 1
ATOM 716 C CA . LYS A 1 97 ? 7.857 -4.181 0.553 1.00 81.25 97 LYS A CA 1
ATOM 717 C C . LYS A 1 97 ? 6.670 -4.256 1.505 1.00 81.25 97 LYS A C 1
ATOM 719 O O . LYS A 1 97 ? 6.093 -3.246 1.902 1.00 81.25 97 LYS A O 1
ATOM 724 N N . ARG A 1 98 ? 6.398 -5.475 1.974 1.00 79.25 98 ARG A N 1
ATOM 725 C CA . ARG A 1 98 ? 5.523 -5.726 3.125 1.00 79.25 98 ARG A CA 1
ATOM 726 C C . ARG A 1 98 ? 6.180 -5.210 4.404 1.00 79.25 98 ARG A C 1
ATOM 728 O O . ARG A 1 98 ? 7.375 -5.428 4.629 1.00 79.25 98 ARG A O 1
ATOM 735 N N . TYR A 1 99 ? 5.396 -4.584 5.270 1.00 73.06 99 TYR A N 1
ATOM 736 C CA . TYR A 1 99 ? 5.824 -4.234 6.616 1.00 73.06 99 TYR A C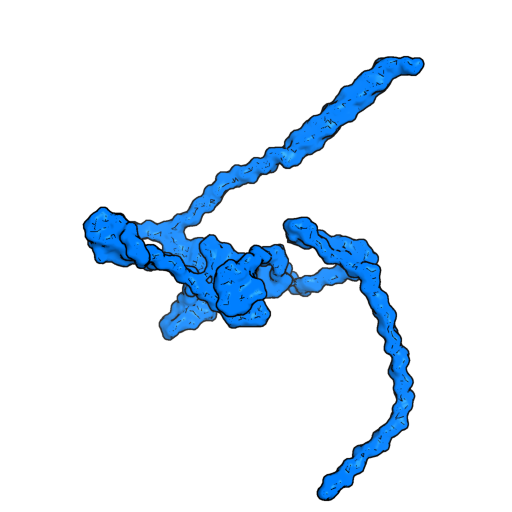A 1
ATOM 737 C C . TYR A 1 99 ? 5.446 -5.364 7.580 1.00 73.06 99 TYR A C 1
ATOM 739 O O . TYR A 1 99 ? 4.270 -5.679 7.747 1.00 73.06 99 TYR A O 1
ATOM 747 N N . LYS A 1 100 ? 6.453 -5.988 8.204 1.00 62.78 100 LYS A N 1
ATOM 748 C CA . LYS A 1 100 ? 6.254 -7.009 9.240 1.00 62.78 100 LYS A CA 1
ATOM 749 C C . LYS A 1 100 ? 6.217 -6.321 10.608 1.00 62.78 100 LYS A C 1
ATOM 751 O O . LYS A 1 100 ? 7.236 -5.810 11.062 1.00 62.78 100 LYS A O 1
ATOM 756 N N . GLY A 1 101 ? 5.038 -6.283 11.220 1.00 65.06 101 GLY A N 1
ATOM 757 C CA . GLY A 1 101 ? 4.756 -5.723 12.544 1.00 65.06 101 GLY A CA 1
ATOM 758 C C . GLY A 1 101 ? 3.429 -6.272 13.083 1.00 65.06 101 GLY A C 1
ATOM 759 O O . GLY A 1 101 ? 2.846 -7.162 12.463 1.00 65.06 101 GLY A O 1
ATOM 760 N N . SER A 1 102 ? 2.942 -5.747 14.213 1.00 60.94 102 SER A N 1
ATOM 761 C CA . SER A 1 102 ? 1.648 -6.145 14.807 1.00 60.94 102 SER A CA 1
ATOM 762 C C . SER A 1 102 ? 0.457 -5.873 13.880 1.00 60.94 102 SER A C 1
ATOM 764 O O . SER A 1 102 ? -0.507 -6.632 13.869 1.00 60.94 102 SER A O 1
ATOM 766 N N . MET A 1 103 ? 0.553 -4.832 13.048 1.00 63.22 103 MET A N 1
ATOM 767 C CA . MET A 1 103 ? -0.312 -4.628 11.890 1.00 63.22 103 MET A CA 1
ATOM 768 C C . MET A 1 103 ? 0.487 -4.803 10.598 1.00 63.22 103 MET A C 1
ATOM 770 O O . MET A 1 103 ? 1.557 -4.216 10.415 1.00 63.22 103 MET A O 1
ATOM 774 N N . GLN A 1 104 ? -0.050 -5.622 9.700 1.00 80.06 104 GLN A N 1
ATOM 775 C CA . GLN A 1 104 ? 0.576 -5.962 8.431 1.00 80.06 104 GLN A CA 1
ATOM 776 C C . GLN A 1 104 ? 0.064 -5.031 7.339 1.00 80.06 104 GLN A C 1
ATOM 778 O O . GLN A 1 104 ? -1.104 -5.077 6.943 1.00 80.06 104 GLN A O 1
ATOM 783 N N . PHE A 1 105 ? 0.966 -4.187 6.852 1.00 83.25 105 PHE A N 1
ATOM 784 C CA . PHE A 1 105 ? 0.675 -3.210 5.816 1.00 83.25 105 PHE A CA 1
ATOM 785 C C . PHE A 1 105 ? 1.563 -3.425 4.600 1.00 83.25 105 PHE A C 1
ATOM 787 O O . PHE A 1 105 ? 2.693 -3.914 4.703 1.00 83.25 105 PHE A O 1
ATOM 794 N N . ILE A 1 106 ? 1.061 -3.000 3.451 1.00 87.19 106 ILE A N 1
ATOM 795 C CA . ILE A 1 106 ? 1.818 -2.884 2.214 1.00 87.19 106 ILE A CA 1
ATOM 796 C C . ILE A 1 106 ? 1.569 -1.501 1.620 1.00 87.19 106 ILE A C 1
ATOM 798 O O . ILE A 1 106 ? 0.478 -0.942 1.747 1.00 87.19 106 ILE A O 1
ATOM 802 N N . ARG A 1 107 ? 2.596 -0.937 0.993 1.00 86.56 107 ARG A N 1
ATOM 803 C CA . ARG A 1 107 ? 2.451 0.251 0.156 1.00 86.56 107 ARG A CA 1
ATOM 804 C C . ARG A 1 107 ? 2.265 -0.199 -1.280 1.00 86.56 107 ARG A C 1
ATOM 806 O O . ARG A 1 107 ? 3.011 -1.054 -1.731 1.00 86.56 107 ARG A O 1
ATOM 813 N N . PHE A 1 108 ? 1.250 0.276 -1.970 1.00 87.81 108 PHE A N 1
ATOM 814 C CA . PHE A 1 108 ? 0.971 -0.173 -3.323 1.00 87.81 108 PHE A CA 1
ATOM 815 C C . PHE A 1 108 ? 0.478 1.005 -4.146 1.00 87.81 108 PHE A C 1
ATOM 817 O O . PHE A 1 108 ? -0.551 1.593 -3.817 1.00 87.81 108 PHE A O 1
ATOM 824 N N . MET A 1 109 ? 1.223 1.347 -5.197 1.00 87.62 109 MET A N 1
ATOM 825 C CA . MET A 1 109 ? 0.929 2.475 -6.083 1.00 87.62 109 MET A CA 1
ATOM 826 C C . MET A 1 109 ? 0.698 3.783 -5.299 1.00 87.62 109 MET A C 1
ATOM 828 O O . MET A 1 109 ? -0.320 4.444 -5.481 1.00 87.62 109 MET A O 1
ATOM 832 N N . GLY A 1 110 ? 1.578 4.102 -4.341 1.00 82.94 110 GLY A N 1
ATOM 833 C CA . GLY A 1 110 ? 1.484 5.308 -3.501 1.00 82.94 110 GLY A CA 1
ATOM 834 C C . GLY A 1 110 ? 0.466 5.236 -2.349 1.00 82.94 110 GLY A C 1
ATOM 835 O O . GLY A 1 110 ? 0.524 6.029 -1.406 1.00 82.94 110 GLY A O 1
ATOM 836 N N . GLY A 1 111 ? -0.439 4.252 -2.349 1.00 84.69 111 GLY A N 1
ATOM 837 C CA . GLY A 1 111 ? -1.418 4.033 -1.278 1.00 84.69 111 GLY A CA 1
ATOM 838 C C . GLY A 1 111 ? -0.920 3.087 -0.182 1.00 84.69 111 GLY A C 1
ATOM 839 O O . GLY A 1 111 ? -0.086 2.220 -0.429 1.00 84.69 111 GLY A O 1
ATOM 840 N N . GLU A 1 112 ? -1.447 3.205 1.043 1.00 85.00 112 GLU A N 1
ATOM 841 C CA . GLU A 1 112 ? -1.263 2.177 2.081 1.00 85.00 112 GLU A CA 1
ATOM 842 C C . GLU A 1 112 ? -2.477 1.257 2.176 1.00 85.00 112 GLU A C 1
ATOM 844 O O . GLU A 1 112 ? -3.616 1.713 2.273 1.00 85.00 112 GLU A O 1
ATOM 849 N N . TYR A 1 113 ? -2.208 -0.044 2.216 1.00 88.00 113 TYR A N 1
ATOM 850 C CA . TYR A 1 113 ? -3.215 -1.088 2.301 1.00 88.00 113 TYR A CA 1
ATOM 851 C C . TYR A 1 113 ? -2.895 -2.041 3.441 1.00 88.00 113 TYR A C 1
ATOM 853 O O . TYR A 1 113 ? -1.732 -2.288 3.778 1.00 88.00 113 TYR A O 1
ATOM 861 N N . ARG A 1 114 ? -3.947 -2.613 4.019 1.00 87.00 114 ARG A N 1
ATOM 862 C CA . ARG A 1 114 ? -3.840 -3.711 4.972 1.00 87.00 114 ARG A CA 1
ATOM 863 C C . ARG A 1 114 ? -3.810 -5.032 4.217 1.00 87.00 114 ARG A C 1
ATOM 865 O O . ARG A 1 114 ? -4.635 -5.255 3.334 1.00 87.00 114 ARG A O 1
ATOM 872 N N . LEU A 1 115 ? -2.895 -5.912 4.606 1.00 88.69 115 LEU A N 1
ATOM 873 C CA . LEU A 1 115 ? -2.926 -7.310 4.188 1.00 88.69 115 LEU A CA 1
ATOM 874 C C . LEU A 1 115 ? -4.015 -8.026 4.987 1.00 88.69 115 LEU A C 1
ATOM 876 O O . LEU A 1 115 ? -4.014 -7.977 6.220 1.00 88.69 115 LEU A O 1
ATOM 880 N N . LEU A 1 116 ? -4.954 -8.663 4.291 1.00 87.25 116 LEU A N 1
ATOM 881 C CA . LEU A 1 116 ? -5.957 -9.511 4.942 1.00 87.25 116 LEU A CA 1
ATOM 882 C C . LEU A 1 116 ? -5.380 -10.887 5.294 1.00 87.25 116 LEU A C 1
ATOM 884 O O . LEU A 1 116 ? -5.828 -11.513 6.248 1.00 87.25 116 LEU A O 1
ATOM 888 N N . ASP A 1 117 ? -4.364 -11.322 4.547 1.00 85.81 117 ASP A N 1
ATOM 889 C CA . ASP A 1 117 ? -3.598 -12.541 4.789 1.00 85.81 117 ASP A CA 1
ATOM 890 C C . ASP A 1 117 ? -2.090 -12.201 4.734 1.00 85.81 117 ASP A C 1
ATOM 892 O O . ASP A 1 117 ? -1.631 -11.664 3.718 1.00 85.81 117 ASP A O 1
ATOM 896 N N . PRO A 1 118 ? -1.308 -12.483 5.797 1.00 79.81 118 PRO A N 1
ATOM 897 C CA . PRO A 1 118 ? 0.128 -12.197 5.852 1.00 79.81 118 PRO A CA 1
ATOM 898 C C . PRO A 1 118 ? 0.932 -12.730 4.686 1.00 79.81 118 PRO A C 1
ATOM 900 O O . PRO A 1 118 ? 1.913 -12.100 4.269 1.00 79.81 118 PRO A O 1
ATOM 903 N N . ASP A 1 119 ? 0.544 -13.897 4.190 1.00 83.75 119 ASP A N 1
ATOM 904 C CA . ASP A 1 119 ? 1.330 -14.665 3.242 1.00 83.75 119 ASP A CA 1
ATOM 905 C C . ASP A 1 119 ? 0.928 -14.367 1.795 1.00 83.75 119 ASP A C 1
ATOM 907 O O . ASP A 1 119 ? 1.665 -14.710 0.869 1.00 83.75 119 ASP A O 1
ATOM 911 N N . LYS A 1 120 ? -0.173 -13.632 1.587 1.00 84.12 120 LYS A N 1
ATOM 912 C CA . LYS A 1 120 ? -0.714 -13.291 0.266 1.00 84.12 120 LYS A CA 1
ATOM 913 C C . LYS A 1 120 ? -0.675 -11.787 0.001 1.00 84.12 120 LYS A C 1
ATOM 915 O O . LYS A 1 120 ? -1.560 -11.036 0.399 1.00 84.12 120 LYS A O 1
ATOM 920 N N . ALA A 1 121 ? 0.329 -11.346 -0.761 1.00 82.69 121 ALA A N 1
ATOM 921 C CA . ALA A 1 121 ? 0.503 -9.934 -1.126 1.00 82.69 121 ALA A CA 1
ATOM 922 C C . ALA A 1 121 ? -0.596 -9.368 -2.050 1.00 82.69 121 ALA A C 1
ATOM 924 O O . ALA A 1 121 ? -0.685 -8.156 -2.213 1.00 82.69 121 ALA A O 1
ATOM 925 N N . ASN A 1 122 ? -1.424 -10.228 -2.647 1.00 86.38 122 ASN A N 1
ATOM 926 C CA . ASN A 1 122 ? -2.521 -9.851 -3.538 1.00 86.38 122 ASN A CA 1
ATOM 927 C C . ASN A 1 122 ? -3.873 -9.681 -2.822 1.00 86.38 122 ASN A C 1
ATOM 929 O O . ASN A 1 122 ? -4.839 -9.279 -3.467 1.00 86.38 122 ASN A O 1
ATOM 933 N N . LEU A 1 123 ? -3.967 -9.984 -1.521 1.00 89.94 123 LEU A N 1
ATOM 934 C CA . LEU A 1 123 ? -5.212 -9.860 -0.764 1.00 89.94 123 LEU A CA 1
ATOM 935 C C . LEU A 1 123 ? -5.177 -8.621 0.138 1.00 89.94 123 LEU A C 1
ATOM 937 O O . LEU A 1 123 ? -4.730 -8.667 1.289 1.00 89.94 123 LEU A O 1
ATOM 941 N N . LEU A 1 124 ? -5.639 -7.503 -0.422 1.00 90.31 124 LEU A N 1
ATOM 942 C CA . LEU A 1 124 ? -5.500 -6.169 0.155 1.00 90.31 124 LEU A CA 1
ATOM 943 C C . LEU A 1 124 ? -6.854 -5.550 0.500 1.00 90.31 124 LEU A C 1
ATOM 945 O O . LEU A 1 124 ? -7.823 -5.694 -0.240 1.00 90.31 124 LEU A O 1
ATOM 949 N N . SER A 1 125 ? -6.892 -4.802 1.601 1.00 88.75 125 SER A N 1
ATOM 950 C CA . SER A 1 125 ? -8.014 -3.940 1.968 1.00 88.75 125 SER A CA 1
ATOM 951 C C . SER A 1 125 ? -7.543 -2.509 2.153 1.00 88.75 125 SER A C 1
ATOM 953 O O . SER A 1 125 ? -6.469 -2.256 2.709 1.00 88.75 125 SER A O 1
ATOM 955 N N . LYS A 1 126 ? -8.393 -1.559 1.756 1.00 87.06 126 LYS A N 1
ATOM 956 C CA . LYS A 1 126 ? -8.238 -0.164 2.163 1.00 87.06 126 LYS A CA 1
ATOM 957 C C . LYS A 1 126 ? -8.311 -0.077 3.688 1.00 87.06 126 LYS A C 1
ATOM 959 O O . LYS A 1 126 ? -9.061 -0.814 4.333 1.00 87.06 126 LYS A O 1
ATOM 964 N N . ILE A 1 127 ? -7.510 0.810 4.263 1.00 83.06 127 ILE A N 1
ATOM 965 C CA . ILE A 1 127 ? -7.553 1.115 5.691 1.00 83.06 127 ILE A CA 1
ATOM 966 C C . ILE A 1 127 ? -8.561 2.243 5.878 1.00 83.06 127 ILE A C 1
ATOM 968 O O . ILE A 1 127 ? -8.327 3.360 5.423 1.00 83.06 127 ILE A O 1
ATOM 972 N N . LEU A 1 128 ? -9.684 1.946 6.526 1.00 78.50 128 LEU A N 1
ATOM 973 C CA . LEU A 1 128 ? -10.722 2.946 6.789 1.00 78.50 128 LEU A CA 1
ATOM 974 C C . LEU A 1 128 ? -10.393 3.772 8.027 1.00 78.50 128 LEU A C 1
ATOM 976 O O . LEU A 1 128 ? -10.531 4.994 8.020 1.00 78.50 128 LEU A O 1
ATOM 980 N N . ILE A 1 129 ? -9.943 3.092 9.081 1.00 74.88 129 ILE A N 1
ATOM 981 C CA . ILE A 1 129 ? -9.603 3.698 10.363 1.00 74.88 129 ILE A CA 1
ATOM 982 C C . ILE A 1 129 ? -8.364 3.010 10.921 1.00 74.88 129 ILE A C 1
ATOM 984 O O . ILE A 1 129 ? -8.264 1.780 10.917 1.00 74.88 129 ILE A O 1
ATOM 988 N N . CYS A 1 130 ? -7.416 3.806 11.409 1.00 69.69 130 CYS A N 1
ATOM 989 C CA . CYS A 1 130 ? -6.265 3.304 12.148 1.00 69.69 130 CYS A CA 1
ATOM 990 C C . CYS A 1 130 ? -5.984 4.222 13.333 1.00 69.69 130 CYS A C 1
ATOM 992 O O . CYS A 1 130 ? -5.302 5.245 13.202 1.00 69.69 130 CYS A O 1
ATOM 994 N N . PHE A 1 131 ? -6.497 3.811 14.491 1.00 67.62 131 PHE A N 1
ATOM 995 C CA . PHE A 1 131 ? -6.358 4.534 15.753 1.00 67.62 131 PHE A CA 1
ATOM 996 C C . PHE A 1 131 ? -4.904 4.654 16.228 1.00 67.62 131 PHE A C 1
ATOM 998 O O . PHE A 1 131 ? -4.609 5.541 17.011 1.00 67.62 131 PHE A O 1
ATOM 1005 N N . ASP A 1 132 ? -3.986 3.831 15.714 1.00 62.16 132 ASP A N 1
ATOM 1006 C CA . ASP A 1 132 ? -2.581 3.811 16.145 1.00 62.16 132 ASP A CA 1
ATOM 1007 C C . ASP A 1 132 ? -1.636 4.609 15.224 1.00 62.16 132 ASP A C 1
ATOM 1009 O O . ASP A 1 132 ? -0.426 4.633 15.457 1.00 62.16 132 ASP A O 1
ATOM 1013 N N . LYS A 1 133 ? -2.141 5.222 14.138 1.0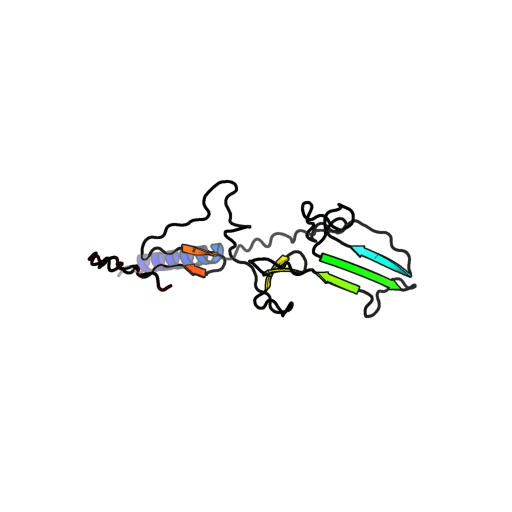0 62.72 133 LYS A N 1
ATOM 1014 C CA . LYS A 1 133 ? -1.271 5.855 13.126 1.00 62.72 133 LYS A CA 1
ATOM 1015 C C . LYS A 1 133 ? -1.854 7.075 12.419 1.00 62.72 133 LYS A C 1
ATOM 1017 O O . LYS A 1 133 ? -1.192 8.104 12.380 1.00 62.72 133 LYS A O 1
ATOM 1022 N N . TYR A 1 134 ? -3.031 6.946 11.806 1.00 53.88 134 TYR A N 1
ATOM 1023 C CA . TYR A 1 134 ? -3.589 7.980 10.916 1.00 53.88 134 TYR A CA 1
ATOM 1024 C C . TYR A 1 134 ? -4.635 8.845 11.594 1.00 53.88 134 TYR A C 1
ATOM 1026 O O . TYR A 1 134 ? -4.695 10.042 11.341 1.00 53.88 134 TYR A O 1
ATOM 1034 N N . ASP A 1 135 ? -5.434 8.228 12.460 1.00 54.12 135 ASP A N 1
ATOM 1035 C CA . ASP A 1 135 ? -6.494 8.897 13.207 1.00 54.12 135 ASP A CA 1
ATOM 1036 C C . ASP A 1 135 ? -6.091 9.081 14.687 1.00 54.12 135 ASP A C 1
ATOM 1038 O O . ASP A 1 135 ? -6.931 9.366 15.539 1.00 54.12 135 ASP A O 1
ATOM 1042 N N . ALA A 1 136 ? -4.798 8.909 14.999 1.00 52.53 136 ALA A N 1
ATOM 1043 C CA . ALA A 1 136 ? -4.243 9.207 16.312 1.00 52.53 136 ALA A CA 1
ATOM 1044 C C . ALA A 1 136 ? -4.108 10.732 16.476 1.00 52.53 136 ALA A C 1
ATOM 1046 O O . ALA A 1 136 ? -3.461 11.370 15.639 1.00 52.53 136 ALA A O 1
ATOM 1047 N N . PRO A 1 137 ? -4.703 11.348 17.513 1.00 51.56 137 PRO A N 1
ATOM 1048 C CA . PRO A 1 137 ? -4.526 12.774 17.752 1.00 51.56 137 PRO A CA 1
ATOM 1049 C C . PRO A 1 137 ? -3.047 13.086 18.042 1.00 51.56 137 PRO A C 1
ATOM 1051 O O . PRO A 1 137 ? -2.357 12.306 18.696 1.00 51.56 137 PRO A O 1
ATOM 1054 N N . VAL A 1 138 ? -2.569 14.234 17.540 1.00 55.31 138 VAL A N 1
ATOM 1055 C CA . VAL A 1 138 ? -1.165 14.697 17.658 1.00 55.31 138 VAL A CA 1
ATOM 1056 C C . VAL A 1 138 ? -0.710 14.744 19.121 1.00 55.31 138 VAL A C 1
ATOM 1058 O O . VAL A 1 138 ? 0.433 14.414 19.424 1.00 55.31 138 VAL A O 1
ATOM 1061 N N . GLU A 1 139 ? -1.638 15.063 20.021 1.00 43.22 139 GLU A N 1
ATOM 1062 C CA . GLU A 1 139 ? -1.560 14.802 21.453 1.00 43.22 139 GLU A CA 1
ATOM 1063 C C . GLU A 1 139 ? -2.944 14.351 21.932 1.00 43.22 139 GLU A C 1
ATOM 1065 O O . GLU A 1 139 ? -3.951 14.991 21.620 1.00 43.22 139 GLU A O 1
ATOM 1070 N N . GLY A 1 140 ? -3.015 13.248 22.680 1.00 48.94 140 GLY A N 1
ATOM 1071 C CA . GLY A 1 140 ? -4.259 12.791 23.296 1.00 48.94 140 GLY A CA 1
ATOM 1072 C C . GLY A 1 140 ? -4.558 11.306 23.124 1.00 48.94 140 GLY A C 1
ATOM 1073 O O . GLY A 1 140 ? -3.886 10.556 22.424 1.00 48.94 140 GLY A O 1
ATOM 1074 N N . ASN A 1 141 ? -5.590 10.880 23.839 1.00 51.97 141 ASN A N 1
ATOM 1075 C CA . ASN A 1 141 ? -6.026 9.499 23.947 1.00 51.97 141 ASN A CA 1
ATOM 1076 C C . ASN A 1 141 ? -6.887 9.124 22.728 1.00 51.97 141 ASN A C 1
ATOM 1078 O O . ASN A 1 141 ? -7.887 9.783 22.465 1.00 51.97 141 ASN A O 1
ATOM 1082 N N . THR A 1 142 ? -6.554 8.043 22.020 1.00 64.75 142 THR A N 1
ATOM 1083 C CA . THR A 1 142 ? -7.311 7.504 20.863 1.00 64.75 142 THR A CA 1
ATOM 1084 C C . THR A 1 142 ? -8.650 6.868 21.255 1.00 64.75 142 THR A C 1
ATOM 1086 O O . THR A 1 142 ? -9.340 6.263 20.435 1.00 64.75 142 THR A O 1
ATOM 1089 N N . LYS A 1 143 ? -9.020 6.972 22.533 1.00 72.38 143 LYS A N 1
ATOM 1090 C CA . LYS A 1 143 ? -10.203 6.346 23.111 1.00 72.38 143 LYS A CA 1
ATOM 1091 C C . LYS A 1 143 ? -11.442 7.189 22.839 1.00 72.38 143 LYS A C 1
ATOM 1093 O O . LYS A 1 143 ? -11.501 8.366 23.184 1.00 72.38 143 LYS A O 1
ATOM 1098 N N . LYS A 1 144 ? -12.467 6.532 22.308 1.00 77.94 144 LYS A N 1
ATOM 1099 C CA . LYS A 1 144 ? -13.843 7.020 22.261 1.00 77.94 144 LYS A CA 1
ATOM 1100 C C . LYS A 1 144 ? -14.648 6.254 23.311 1.00 77.94 144 LYS A C 1
ATOM 1102 O O . LYS A 1 144 ? -14.637 5.026 23.321 1.00 77.94 144 LYS A O 1
ATOM 1107 N N . THR A 1 145 ? -15.331 6.981 24.188 1.00 84.31 145 THR A N 1
ATOM 1108 C CA . THR A 1 145 ? -16.341 6.413 25.090 1.00 84.31 145 THR A CA 1
ATOM 1109 C C . THR A 1 145 ? -17.689 6.455 24.387 1.00 84.31 145 THR A C 1
ATOM 1111 O O . THR A 1 145 ? -18.009 7.463 23.754 1.00 84.31 145 THR A O 1
ATOM 1114 N N . LEU A 1 146 ? -18.451 5.368 24.492 1.00 88.62 146 LEU A N 1
ATOM 1115 C CA . LEU A 1 146 ? -19.794 5.249 23.935 1.00 88.62 146 LEU A CA 1
ATOM 1116 C C . LEU A 1 146 ? -20.763 4.808 25.023 1.00 88.62 146 LEU A C 1
ATOM 1118 O O . LEU A 1 146 ? -20.467 3.870 25.767 1.00 88.62 146 LEU A O 1
ATOM 1122 N N . ALA A 1 147 ? -21.915 5.466 25.097 1.00 89.69 147 ALA A N 1
ATOM 1123 C CA . ALA A 1 147 ? -23.046 4.956 25.861 1.00 89.69 147 ALA A CA 1
ATOM 1124 C C . ALA A 1 147 ? -23.756 3.831 25.090 1.00 89.69 147 ALA A C 1
ATOM 1126 O O . ALA A 1 147 ? -23.723 3.795 23.861 1.00 89.69 147 ALA A O 1
ATOM 1127 N N . THR A 1 148 ? -24.432 2.922 25.796 1.00 91.19 148 THR A N 1
ATOM 1128 C CA . THR A 1 148 ? -25.263 1.883 25.167 1.00 91.19 148 THR A CA 1
ATOM 1129 C C . THR A 1 148 ? -26.302 2.515 24.237 1.00 91.19 148 THR A C 1
ATOM 1131 O O . THR A 1 148 ? -27.028 3.421 24.639 1.00 91.19 148 THR A O 1
ATOM 1134 N N . GLY A 1 149 ? -26.370 2.038 22.996 1.00 90.12 149 GLY A N 1
ATOM 1135 C CA . GLY A 1 149 ? -27.232 2.580 21.945 1.00 90.12 149 GLY A CA 1
ATOM 1136 C C . GLY A 1 149 ? -26.680 3.814 21.220 1.00 90.12 149 GLY A C 1
ATOM 1137 O O . GLY A 1 149 ? -27.269 4.220 20.221 1.00 90.12 149 GLY A O 1
ATOM 1138 N N . GLU A 1 150 ? -25.558 4.399 21.659 1.00 93.88 150 GLU A N 1
ATOM 1139 C CA . GLU A 1 150 ? -24.889 5.481 20.924 1.00 93.88 150 GLU A CA 1
ATOM 1140 C C . GLU A 1 150 ? -24.273 4.933 19.632 1.00 93.88 150 GLU A C 1
ATOM 1142 O O . GLU A 1 150 ? -23.513 3.965 19.652 1.00 93.88 150 GLU A O 1
ATOM 1147 N N . ILE A 1 151 ? -24.577 5.569 18.500 1.00 91.81 151 ILE A N 1
ATOM 1148 C CA . ILE A 1 151 ? -23.993 5.201 17.210 1.00 91.81 151 ILE A CA 1
ATOM 1149 C C . ILE A 1 151 ? -22.696 5.975 17.010 1.00 91.81 151 ILE A C 1
ATOM 1151 O O . ILE A 1 151 ? -22.695 7.204 16.926 1.00 91.81 151 ILE A O 1
ATOM 1155 N N . TRP A 1 152 ? -21.588 5.250 16.884 1.00 88.94 152 TRP A N 1
ATOM 1156 C CA . TRP A 1 152 ? -20.343 5.808 16.383 1.00 88.94 152 TRP A CA 1
ATOM 1157 C C . TRP A 1 152 ? -20.234 5.571 14.885 1.00 88.94 152 TRP A C 1
ATOM 1159 O O . TRP A 1 152 ? -19.842 4.492 14.445 1.00 88.94 152 TRP A O 1
ATOM 1169 N N . GLU A 1 153 ? -20.563 6.595 14.106 1.00 87.31 153 GLU A N 1
ATOM 1170 C CA . GLU A 1 153 ? -20.337 6.575 12.664 1.00 87.31 153 GLU A CA 1
ATOM 1171 C C . GLU A 1 153 ? -18.833 6.553 12.362 1.00 87.31 153 GLU A C 1
ATOM 1173 O O . GLU A 1 153 ? -18.057 7.402 12.816 1.00 87.31 153 GLU A O 1
ATOM 1178 N N . LEU A 1 154 ? -18.429 5.550 11.594 1.00 82.94 154 LEU A N 1
ATOM 1179 C CA . LEU A 1 154 ? -17.093 5.363 11.053 1.00 82.94 154 LEU A CA 1
ATOM 1180 C C . LEU A 1 154 ? -17.077 5.853 9.592 1.00 82.94 154 LEU A C 1
ATOM 1182 O O . LEU A 1 154 ? -18.098 6.216 9.004 1.00 82.94 154 LEU A O 1
ATOM 1186 N N . LYS A 1 155 ? -15.895 5.898 8.972 1.00 79.19 155 LYS A N 1
ATOM 1187 C CA . LYS A 1 155 ? -15.778 6.301 7.560 1.00 79.19 155 LYS A CA 1
ATOM 1188 C C . LYS A 1 155 ? -16.437 5.263 6.645 1.00 79.19 155 LYS A C 1
ATOM 1190 O O . LYS A 1 155 ? -16.466 4.080 6.965 1.00 79.19 155 LYS A O 1
ATOM 1195 N N . GLU A 1 156 ? -16.899 5.716 5.481 1.00 81.69 156 GLU A N 1
ATOM 1196 C CA . GLU A 1 156 ? -17.435 4.867 4.400 1.00 81.69 156 GLU A CA 1
ATOM 1197 C C . GLU A 1 156 ? -18.675 4.032 4.781 1.00 81.69 156 GLU A C 1
ATOM 1199 O O . GLU A 1 156 ? -18.876 2.941 4.259 1.00 81.69 156 GLU A O 1
ATOM 1204 N N . GLY A 1 157 ? -19.532 4.560 5.664 1.00 85.81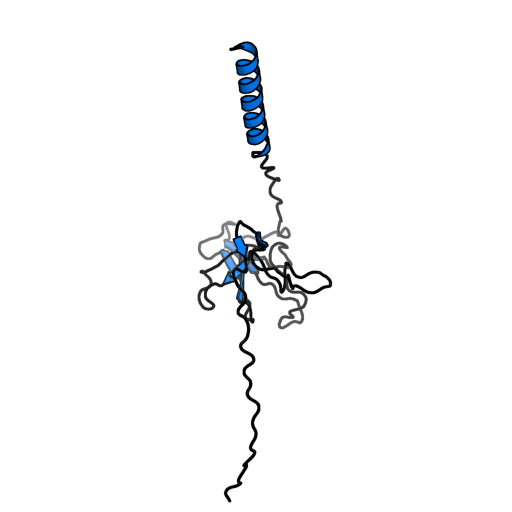 157 GLY A N 1
ATOM 1205 C CA . GLY A 1 157 ? -20.842 3.966 5.977 1.00 85.81 157 GLY A CA 1
ATOM 1206 C C . GLY A 1 157 ? -20.805 2.816 6.985 1.00 85.81 157 GLY A C 1
ATOM 1207 O O . GLY A 1 157 ? -21.810 2.139 7.182 1.00 85.81 157 GLY A O 1
ATOM 1208 N N . TYR A 1 158 ? -19.658 2.591 7.621 1.00 85.88 158 TYR A N 1
ATOM 1209 C CA . TYR A 1 158 ? -19.545 1.680 8.754 1.00 85.88 158 TYR A CA 1
ATOM 1210 C C . TYR A 1 158 ? -19.949 2.401 10.040 1.00 85.88 158 TYR A C 1
ATOM 1212 O O . TYR A 1 158 ? -19.728 3.600 10.166 1.00 85.88 158 TYR A O 1
ATOM 1220 N N . SER A 1 159 ? -20.474 1.677 11.024 1.00 89.81 159 SER A N 1
ATOM 1221 C CA . SER A 1 159 ? -20.759 2.229 12.348 1.00 89.81 159 SER A CA 1
ATOM 1222 C C . SER A 1 159 ? -20.532 1.194 13.447 1.00 89.81 159 SER A C 1
ATOM 1224 O O . SER A 1 159 ? -20.549 -0.015 13.204 1.00 89.81 159 SER A O 1
ATOM 1226 N N . LEU A 1 160 ? -20.273 1.672 14.663 1.00 89.00 160 LEU A N 1
ATOM 1227 C CA . LEU A 1 160 ? -20.158 0.850 15.862 1.00 89.00 160 LEU A CA 1
ATOM 1228 C C . LEU A 1 160 ? -21.227 1.279 16.863 1.00 89.00 160 LEU A C 1
ATOM 1230 O O . LEU A 1 160 ? -21.301 2.449 17.227 1.00 89.00 160 LEU A O 1
ATOM 1234 N N . VAL A 1 161 ? -22.037 0.322 17.319 1.00 93.00 161 VAL A N 1
ATOM 1235 C CA . VAL A 1 161 ? -23.122 0.558 18.281 1.00 93.00 161 VAL A CA 1
ATOM 1236 C C . VAL A 1 161 ? -23.001 -0.454 19.421 1.00 93.00 161 VAL A C 1
ATOM 1238 O O . VAL A 1 161 ? -23.207 -1.649 19.190 1.00 93.00 161 VAL A O 1
ATOM 1241 N N . PRO A 1 162 ? -22.658 -0.038 20.652 1.00 91.00 162 PRO A N 1
ATOM 1242 C CA . PRO A 1 162 ? -22.691 -0.934 21.797 1.00 91.00 162 PRO A CA 1
ATOM 1243 C C . PRO A 1 162 ? -24.151 -1.218 22.158 1.00 91.00 162 PRO A C 1
ATOM 1245 O O . PRO A 1 162 ? -24.893 -0.321 22.551 1.00 91.00 162 PRO A O 1
ATOM 1248 N N . LEU A 1 163 ? -24.579 -2.471 22.003 1.00 91.56 163 LEU A N 1
ATOM 1249 C CA . LEU A 1 163 ? -25.977 -2.855 22.221 1.00 91.56 163 LEU A CA 1
ATOM 1250 C C . LEU A 1 163 ? -26.295 -3.130 23.691 1.00 91.56 163 LEU A C 1
ATOM 1252 O O . LEU A 1 163 ? -27.379 -2.787 24.153 1.00 91.56 163 LEU A O 1
ATOM 1256 N N . GLN A 1 164 ? -25.374 -3.763 24.418 1.00 88.31 164 GLN A N 1
ATOM 1257 C CA . GLN A 1 164 ? -25.544 -4.144 25.820 1.00 88.31 164 GLN A CA 1
ATOM 1258 C C . GLN A 1 164 ? -24.182 -4.187 26.517 1.00 88.31 164 GLN A C 1
ATOM 1260 O O . GLN A 1 164 ? -23.157 -4.436 25.881 1.00 88.31 164 GLN A O 1
ATOM 1265 N N . VAL A 1 165 ? -24.186 -3.976 27.832 1.00 84.75 165 VAL A N 1
ATOM 1266 C CA . VAL A 1 165 ? -23.029 -4.182 28.710 1.00 84.75 165 VAL A CA 1
ATOM 1267 C C . VAL A 1 165 ? -23.460 -5.194 29.763 1.00 84.75 165 VAL A C 1
ATOM 1269 O O . VAL A 1 165 ? -24.472 -4.987 30.431 1.00 84.75 165 VAL A O 1
ATOM 1272 N N . SER A 1 166 ? -22.736 -6.305 29.882 1.00 84.38 166 SER A N 1
ATOM 1273 C CA . SER A 1 166 ? -23.021 -7.305 30.911 1.00 84.38 166 SER A CA 1
ATOM 1274 C C . SER A 1 166 ? -22.714 -6.737 32.293 1.00 84.38 166 SER A C 1
ATOM 1276 O O . SER A 1 166 ? -21.655 -6.136 32.493 1.00 84.38 166 SER A O 1
ATOM 1278 N N . VAL A 1 167 ? -23.598 -6.975 33.258 1.00 85.31 167 VAL A N 1
ATOM 1279 C CA . VAL A 1 167 ? -23.271 -6.769 34.671 1.00 85.31 167 VAL A CA 1
ATOM 1280 C C . VAL A 1 167 ? -22.273 -7.858 35.055 1.00 85.31 167 VAL A C 1
ATOM 1282 O O . VAL A 1 167 ? -22.529 -9.034 34.817 1.00 85.31 167 VAL A O 1
ATOM 1285 N N . ALA A 1 168 ? -21.101 -7.472 35.557 1.00 74.06 168 ALA A N 1
ATOM 1286 C CA . ALA A 1 168 ? -20.143 -8.443 36.065 1.00 74.06 168 ALA A CA 1
ATOM 1287 C C . ALA A 1 168 ? -20.695 -9.042 37.364 1.00 74.06 168 ALA A C 1
ATOM 1289 O O . ALA A 1 168 ? -20.963 -8.298 38.309 1.00 74.06 168 ALA A O 1
ATOM 1290 N N . ASP A 1 169 ? -20.841 -10.365 37.415 1.00 61.41 169 ASP A N 1
ATOM 1291 C CA . ASP A 1 169 ? -21.148 -11.077 38.652 1.00 61.41 169 ASP A CA 1
ATOM 1292 C C . ASP A 1 169 ? -19.924 -11.007 39.570 1.00 61.41 169 ASP A C 1
ATOM 1294 O O . ASP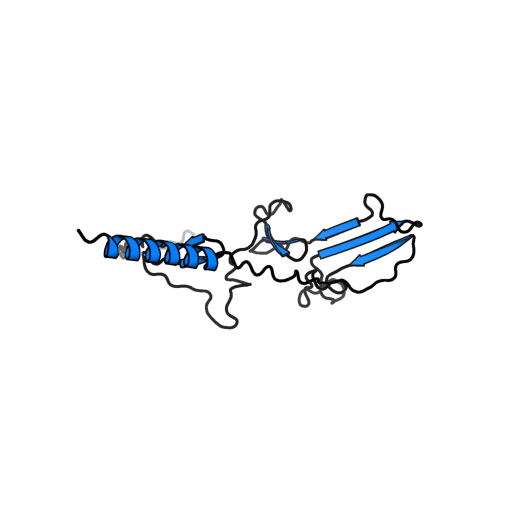 A 1 169 ? -18.989 -11.803 39.482 1.00 61.41 169 ASP A O 1
ATOM 1298 N N . THR A 1 170 ? -19.896 -10.021 40.463 1.00 55.62 170 THR A N 1
ATOM 1299 C CA . THR A 1 170 ? -18.946 -9.988 41.576 1.00 55.62 170 THR A CA 1
ATOM 1300 C C . THR A 1 170 ? -19.452 -10.895 42.695 1.00 55.62 170 THR A C 1
ATOM 1302 O O . THR A 1 170 ? -19.776 -10.425 43.781 1.00 55.62 170 THR A O 1
ATOM 1305 N N . SER A 1 171 ? -19.542 -12.199 42.441 1.00 55.38 171 SER A N 1
ATOM 1306 C CA . SER A 1 171 ? -19.593 -13.204 43.505 1.00 55.38 171 SER A CA 1
ATOM 1307 C C . SER A 1 171 ? -18.203 -13.818 43.655 1.00 55.38 171 SER A C 1
ATOM 1309 O O . SER A 1 171 ? -17.971 -14.985 43.347 1.00 55.38 171 SER A O 1
ATOM 1311 N N . SER A 1 172 ? -17.242 -13.001 44.084 1.00 50.81 172 SER A N 1
ATOM 1312 C CA . SER A 1 172 ? -16.061 -13.519 44.766 1.00 50.81 172 SER A CA 1
ATOM 1313 C C . SER A 1 172 ? -16.450 -13.727 46.225 1.00 50.81 172 SER A C 1
ATOM 1315 O O . SER A 1 172 ? -16.229 -12.846 47.062 1.00 50.81 172 SER A O 1
ATOM 1317 N N . ASP A 1 173 ? -17.056 -14.880 46.513 1.00 46.44 173 ASP A N 1
ATOM 1318 C CA . ASP A 1 173 ? -17.024 -15.433 47.861 1.00 46.44 173 ASP A CA 1
ATOM 1319 C C . ASP A 1 173 ? -15.551 -15.575 48.230 1.00 46.44 173 ASP A C 1
ATOM 1321 O O . ASP A 1 173 ? -14.795 -16.382 47.688 1.00 46.44 173 ASP A O 1
ATOM 1325 N N . THR A 1 174 ? -15.129 -14.656 49.084 1.00 50.09 174 THR A N 1
ATOM 1326 C CA . THR A 1 174 ? -13.829 -14.691 49.719 1.00 50.09 174 THR A CA 1
ATOM 1327 C C . THR A 1 174 ? -14.025 -15.601 50.913 1.00 50.09 174 THR A C 1
ATOM 1329 O O . THR A 1 174 ? -14.577 -15.162 51.915 1.00 50.09 174 THR A O 1
ATOM 1332 N N . ASP A 1 175 ? -13.615 -16.860 50.800 1.00 43.66 175 ASP A N 1
ATOM 1333 C CA . ASP A 1 175 ? -13.343 -17.663 51.983 1.00 43.66 175 ASP A CA 1
ATOM 1334 C C . ASP A 1 175 ? -12.035 -18.430 51.809 1.00 43.66 175 ASP A C 1
ATOM 1336 O O . ASP A 1 175 ? -11.730 -19.021 50.771 1.00 43.66 175 ASP A O 1
ATOM 1340 N N . ALA A 1 176 ? -11.210 -18.281 52.832 1.00 45.22 176 ALA A N 1
ATOM 1341 C CA . ALA A 1 176 ? -9.810 -18.635 52.879 1.00 45.22 176 ALA A CA 1
ATOM 1342 C C . ALA A 1 176 ? -9.595 -20.137 53.117 1.00 45.22 176 ALA A C 1
ATOM 1344 O O . ALA A 1 176 ? -10.306 -20.740 53.912 1.00 45.22 176 ALA A O 1
ATOM 1345 N N . SER A 1 177 ? -8.518 -20.700 52.562 1.00 42.62 177 SER A N 1
ATOM 1346 C CA . SER A 1 177 ? -7.470 -21.312 53.394 1.00 42.62 177 SER A CA 1
ATOM 1347 C C . SER A 1 177 ? -6.244 -21.698 52.566 1.00 42.62 177 SER A C 1
ATOM 1349 O O . SER A 1 177 ? -6.296 -22.510 51.645 1.00 42.62 177 SER A O 1
ATOM 1351 N N . GLU A 1 178 ? -5.140 -21.096 52.969 1.00 46.78 178 GLU A N 1
ATOM 1352 C CA . GLU A 1 178 ? -3.745 -21.450 52.760 1.00 46.78 178 GLU A CA 1
ATOM 1353 C C . GLU A 1 178 ? -3.460 -22.909 53.191 1.00 46.78 178 GLU A C 1
ATOM 1355 O O . GLU A 1 178 ? -3.708 -23.265 54.338 1.00 46.78 178 GLU A O 1
ATOM 1360 N N . ASP A 1 179 ? -2.929 -23.757 52.302 1.00 38.69 179 ASP A N 1
ATOM 1361 C CA . ASP A 1 179 ? -2.087 -24.898 52.710 1.00 38.69 179 ASP A CA 1
ATOM 1362 C C . ASP A 1 179 ? -1.052 -25.182 51.610 1.00 38.69 179 ASP A C 1
ATOM 1364 O O . ASP A 1 179 ? -1.267 -25.948 50.667 1.00 38.69 179 ASP A O 1
ATOM 1368 N N . ALA A 1 180 ? 0.084 -24.491 51.705 1.00 43.44 180 ALA A N 1
ATOM 1369 C CA . ALA A 1 180 ? 1.297 -24.849 50.992 1.00 43.44 180 ALA A CA 1
ATOM 1370 C C . ALA A 1 180 ? 2.051 -25.889 51.830 1.00 43.44 180 ALA A C 1
ATOM 1372 O O . ALA A 1 180 ? 2.640 -25.559 52.859 1.00 43.44 180 ALA A O 1
ATOM 1373 N N . ARG A 1 181 ? 2.086 -27.142 51.367 1.00 38.09 181 ARG A N 1
ATOM 1374 C CA . ARG A 1 181 ? 3.037 -28.143 51.869 1.00 38.09 181 ARG A CA 1
ATOM 1375 C C . ARG A 1 181 ? 4.219 -28.269 50.910 1.00 38.09 181 ARG A C 1
ATOM 1377 O O . ARG A 1 181 ? 3.988 -28.448 49.713 1.00 38.09 181 ARG A O 1
ATOM 1384 N N . PRO A 1 182 ? 5.470 -28.246 51.398 1.00 42.47 182 PRO A N 1
ATOM 1385 C CA . PRO A 1 182 ? 6.606 -28.694 50.616 1.00 42.47 182 PRO A CA 1
ATOM 1386 C C . PRO A 1 182 ? 6.674 -30.224 50.685 1.00 42.47 182 PRO A C 1
ATOM 1388 O O . PRO A 1 182 ? 6.495 -30.813 51.753 1.00 42.47 182 PRO A O 1
ATOM 1391 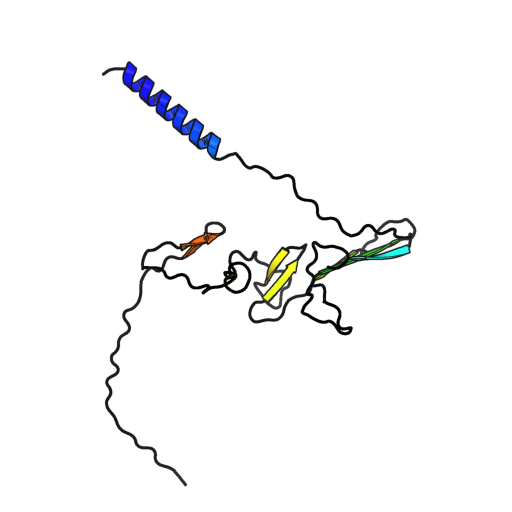N N . VAL A 1 183 ? 6.955 -30.872 49.556 1.00 49.94 183 VAL A N 1
ATOM 1392 C CA . VAL A 1 183 ? 7.422 -32.260 49.556 1.00 49.94 183 VAL A CA 1
ATOM 1393 C C . VAL A 1 183 ? 8.895 -32.238 49.176 1.00 49.94 183 VAL A C 1
ATOM 1395 O O . VAL A 1 183 ? 9.279 -31.643 48.170 1.00 49.94 183 VAL A O 1
ATOM 1398 N N . SER A 1 184 ? 9.666 -32.823 50.088 1.00 55.88 184 SER A N 1
ATOM 1399 C CA . SER A 1 184 ? 11.099 -33.123 50.071 1.00 55.88 184 SER A CA 1
ATOM 1400 C C . SER A 1 184 ? 11.584 -33.834 48.818 1.00 55.88 184 SER A C 1
ATOM 1402 O O . SER A 1 184 ? 10.845 -34.743 48.374 1.00 55.88 184 SER A O 1
#

pLDDT: mean 74.61, std 16.46, range [38.09, 95.81]

Radius of gyration: 29.89 Å; chains: 1; bounding box: 87×60×83 Å

Secondary structure (DSSP, 8-state):
--HHHHHHHHHHHHHHHHHHHHHS-----PPPPPP-PPP----TT-EEEEETTT-TTS-EEEEEE-TTSSEEESEEEEEEE-TTSPEEEEEEEEEE-EE-SSS-EEEETTEEEEESSTT-TT-EEE----TTTTSS-SSS-------TT--EEPGGG-EE-----PPP----------------